Protein AF-A0A2S6Q791-F1 (afdb_monomer)

Mean predicted aligned error: 4.99 Å

pLDDT: mean 90.48, std 11.37, range [37.53, 98.5]

Solvent-accessible surface area (backbone atoms only — not comparable to full-atom values): 9742 Å² total; per-residue (Å²): 133,87,79,86,75,75,66,79,57,50,60,60,33,18,49,50,40,46,49,52,34,47,55,58,45,62,42,62,56,50,38,74,70,45,53,37,51,93,43,76,66,30,49,48,36,38,34,50,55,46,48,41,49,53,42,61,51,31,65,85,51,61,78,70,33,54,55,43,47,51,39,32,50,52,50,55,51,50,54,47,52,49,53,57,34,69,79,49,75,76,55,101,51,56,70,62,52,52,54,52,51,56,57,48,48,57,54,48,46,56,40,47,56,51,12,75,72,47,94,67,62,50,34,39,55,42,43,45,56,63,46,29,58,94,60,84,68,60,71,66,36,41,48,52,51,41,53,50,52,52,52,47,46,52,56,51,61,72,48,60,65,67,35,60,70,62,37,67,70,79,80,75,86,130

Foldseek 3Di:
DDDDDPPPCLLVQLVLLLVLQLVQLPDCCCCPPLNQPPDLQLSLLSSLLSLLLLLVLLVVDDPLSVSSNVSNVVVSLVVNLVVLCVVVVPDPCSVVVSVVSVVVSVVLSVQCVVVLVDPDCSNLVSCCCRRQVVHDTDSVSSVVVSVLSNVQSVVSNPDDSVCSSNSVDHGDHD

Sequence (174 aa):
MLSFLKDDRLPSVAETIYRKIVEQARNPRFYDELGVPDTVDGRFELVTLHTFLVLRRLKPGPPSTSRIGQALFDVMFEDMDLSLREMGAGDMGVGKRIKSMVQAFYGRIASYDAGLSSAGSELEEALSRNVYGTSKPEPEKVLELAEYIRSQAILLSDLNIDDVQSGSFVFAAV

Nearest PDB structures (foldseek):
  6rwt-assembly1_A  TM=8.805E-01  e=3.318E-09  Brucella abortus NCTC 8038
  6sii-assembly1_A-2  TM=3.955E-01  e=9.719E+00  Trypanosoma brucei
  5gw9-assembly1_A  TM=2.109E-01  e=3.003E+00  Homo sapiens
  4tql-assembly1_A  TM=1.649E-01  e=3.457E+00  synthetic construct

Radius of gyration: 16.57 Å; Cα contacts (8 Å, |Δi|>4): 151; chains: 1; bounding box: 40×29×56 Å

Structure (mmCIF, N/CA/C/O backbone):
data_AF-A0A2S6Q791-F1
#
_entry.id   AF-A0A2S6Q791-F1
#
loop_
_atom_site.group_PDB
_atom_site.id
_atom_site.type_symbol
_atom_site.label_atom_id
_atom_site.label_alt_id
_atom_site.label_comp_id
_atom_site.label_asym_id
_atom_site.label_entity_id
_atom_site.label_seq_id
_atom_site.pdbx_PDB_ins_code
_atom_site.Cartn_x
_atom_site.Cartn_y
_atom_site.Cartn_z
_atom_site.occupancy
_atom_site.B_iso_or_equiv
_atom_site.auth_seq_id
_atom_site.auth_comp_id
_atom_site.auth_asym_id
_atom_site.auth_atom_id
_atom_site.pdbx_PDB_model_num
ATOM 1 N N . MET A 1 1 ? 15.226 9.564 -38.239 1.00 37.53 1 MET A N 1
ATOM 2 C CA . MET A 1 1 ? 14.852 9.978 -36.870 1.00 37.53 1 MET A CA 1
ATOM 3 C C . MET A 1 1 ? 14.121 8.791 -36.265 1.00 37.53 1 MET A C 1
ATOM 5 O O . MET A 1 1 ? 13.100 8.400 -36.811 1.00 37.53 1 MET A O 1
ATOM 9 N N . LEU A 1 2 ? 14.759 8.101 -35.318 1.00 38.88 2 LEU A N 1
ATOM 10 C CA . LEU A 1 2 ? 14.380 6.761 -34.858 1.00 38.88 2 LEU A CA 1
ATOM 11 C C . LEU A 1 2 ? 12.985 6.733 -34.218 1.00 38.88 2 LEU A C 1
ATOM 13 O O . LEU A 1 2 ? 12.638 7.597 -33.419 1.00 38.88 2 LEU A O 1
ATOM 17 N N . SER A 1 3 ? 12.221 5.719 -34.619 1.00 41.38 3 SER A N 1
ATOM 18 C CA . SER A 1 3 ? 10.855 5.415 -34.206 1.00 41.38 3 SER A CA 1
ATOM 19 C C . SER A 1 3 ? 10.738 5.221 -32.694 1.00 41.38 3 SER A C 1
ATOM 21 O O . SER A 1 3 ? 11.479 4.439 -32.101 1.00 41.38 3 SER A O 1
ATOM 23 N N . PHE A 1 4 ? 9.754 5.897 -32.104 1.00 48.72 4 PHE A N 1
ATOM 24 C CA . PHE A 1 4 ? 9.201 5.631 -30.781 1.00 48.72 4 PHE A CA 1
ATOM 25 C C . PHE A 1 4 ? 8.662 4.194 -30.731 1.00 48.72 4 PHE A C 1
ATOM 27 O O . PHE A 1 4 ? 7.545 3.929 -31.169 1.00 48.72 4 PHE A O 1
ATOM 34 N N . LEU A 1 5 ? 9.446 3.254 -30.210 1.00 52.00 5 LEU A N 1
ATOM 35 C CA . LEU A 1 5 ? 8.904 1.984 -29.735 1.00 52.00 5 LEU A CA 1
ATOM 36 C C . LEU A 1 5 ? 8.265 2.263 -28.371 1.00 52.00 5 LEU A C 1
ATOM 38 O O . LEU A 1 5 ? 8.975 2.448 -27.381 1.00 52.00 5 LEU A O 1
ATOM 42 N N . LYS A 1 6 ? 6.929 2.340 -28.321 1.00 56.62 6 LYS A N 1
ATOM 43 C CA . LYS A 1 6 ? 6.214 2.073 -27.069 1.00 56.62 6 LYS A CA 1
ATOM 44 C C . LYS A 1 6 ? 6.631 0.665 -26.640 1.00 56.62 6 LYS A C 1
ATOM 46 O O . LYS A 1 6 ? 6.544 -0.268 -27.431 1.00 56.62 6 LYS A O 1
ATOM 51 N N . ASP A 1 7 ? 7.168 0.521 -25.432 1.00 63.84 7 ASP A N 1
ATOM 52 C CA . ASP A 1 7 ? 7.392 -0.809 -24.869 1.00 63.84 7 ASP A CA 1
ATOM 53 C C . ASP A 1 7 ? 6.028 -1.350 -24.433 1.00 63.84 7 ASP A C 1
ATOM 55 O O . ASP A 1 7 ? 5.582 -1.097 -23.314 1.00 63.84 7 ASP A O 1
ATOM 59 N N . ASP A 1 8 ? 5.348 -2.049 -25.345 1.00 67.94 8 ASP A N 1
ATOM 60 C CA . ASP A 1 8 ? 3.995 -2.593 -25.153 1.00 67.94 8 ASP A CA 1
ATOM 61 C C . ASP A 1 8 ? 3.901 -3.586 -23.975 1.00 67.94 8 ASP A C 1
ATOM 63 O O . ASP A 1 8 ? 2.809 -3.971 -23.564 1.00 67.94 8 ASP A O 1
ATOM 67 N N . ARG A 1 9 ? 5.037 -3.986 -23.385 1.00 74.38 9 ARG A N 1
ATOM 68 C CA . ARG A 1 9 ? 5.096 -4.866 -22.209 1.00 74.38 9 ARG A CA 1
ATOM 69 C C . ARG A 1 9 ? 4.927 -4.113 -20.891 1.00 74.38 9 ARG A C 1
ATOM 71 O O . ARG A 1 9 ? 4.525 -4.727 -19.906 1.00 74.38 9 ARG A O 1
ATOM 78 N N . LEU A 1 10 ? 5.231 -2.811 -20.849 1.00 76.81 10 LEU A N 1
ATOM 79 C CA . LEU A 1 10 ? 5.145 -2.019 -19.615 1.00 76.81 10 LEU A CA 1
ATOM 80 C C . LEU A 1 10 ? 3.724 -1.995 -19.021 1.00 76.81 10 LEU A C 1
ATOM 82 O O . LEU A 1 10 ? 3.620 -2.246 -17.820 1.00 76.81 10 LEU A O 1
ATOM 86 N N . PRO A 1 11 ? 2.645 -1.770 -19.805 1.00 79.88 11 PRO A N 1
ATOM 87 C CA . PRO A 1 11 ? 1.278 -1.855 -19.284 1.00 79.88 11 PRO A CA 1
ATOM 88 C C . PRO A 1 11 ? 0.956 -3.236 -18.698 1.00 79.88 11 PRO A C 1
ATOM 90 O O . PRO A 1 11 ? 0.526 -3.328 -17.555 1.00 79.88 11 PRO A O 1
ATOM 93 N N . SER A 1 12 ? 1.286 -4.319 -19.410 1.00 88.94 12 SER A N 1
ATOM 94 C CA . SER A 1 12 ? 1.008 -5.695 -18.960 1.00 88.94 12 SER A CA 1
ATOM 95 C C . SER A 1 12 ? 1.725 -6.070 -17.651 1.00 88.94 12 SER A C 1
ATOM 97 O O . SER A 1 12 ? 1.172 -6.759 -16.786 1.00 88.94 12 SER A O 1
ATOM 99 N N . VAL A 1 13 ? 2.961 -5.598 -17.474 1.00 93.94 13 VAL A N 1
ATOM 100 C CA . VAL A 1 13 ? 3.708 -5.767 -16.221 1.00 93.94 13 VAL A CA 1
ATOM 101 C C . VAL A 1 13 ? 3.073 -4.950 -15.097 1.00 93.94 13 VAL A C 1
ATOM 103 O O . VAL A 1 13 ? 2.863 -5.482 -14.008 1.00 93.94 13 VAL A O 1
ATOM 106 N N . ALA A 1 14 ? 2.744 -3.681 -15.345 1.00 96.19 14 ALA A N 1
ATOM 107 C CA . ALA A 1 14 ? 2.105 -2.818 -14.355 1.00 96.19 14 ALA A CA 1
ATOM 108 C C . ALA A 1 14 ? 0.749 -3.378 -13.896 1.00 96.19 14 ALA A C 1
ATOM 110 O O . ALA A 1 14 ? 0.499 -3.434 -12.696 1.00 96.19 14 ALA A O 1
ATOM 111 N N . GLU A 1 15 ? -0.069 -3.890 -14.818 1.00 96.12 15 GLU A N 1
ATOM 112 C CA . GLU A 1 15 ? -1.311 -4.619 -14.527 1.00 96.12 15 GLU A CA 1
ATOM 113 C C . GLU A 1 15 ? -1.063 -5.865 -13.671 1.00 96.12 15 GLU A C 1
ATOM 115 O O . GLU A 1 15 ? -1.809 -6.146 -12.733 1.00 96.12 15 GLU A O 1
ATOM 120 N N . THR A 1 16 ? 0.010 -6.611 -13.946 1.00 97.38 16 THR A N 1
ATOM 121 C CA . THR A 1 16 ? 0.371 -7.796 -13.156 1.00 97.38 16 THR A CA 1
ATOM 122 C C . THR A 1 16 ? 0.759 -7.429 -11.727 1.00 97.38 16 THR A C 1
ATOM 124 O O . THR A 1 16 ? 0.290 -8.068 -10.783 1.00 97.38 16 THR A O 1
ATOM 127 N N . ILE A 1 17 ? 1.579 -6.391 -11.560 1.00 98.25 17 ILE A N 1
ATOM 128 C CA . ILE A 1 17 ? 1.958 -5.853 -10.250 1.00 98.25 17 ILE A CA 1
ATOM 129 C C . ILE A 1 17 ? 0.715 -5.334 -9.516 1.00 98.25 17 ILE A C 1
ATOM 131 O O . ILE A 1 17 ? 0.512 -5.647 -8.343 1.00 98.25 17 ILE A O 1
ATOM 135 N N . TYR A 1 18 ? -0.141 -4.586 -10.212 1.00 98.12 18 TYR A N 1
ATOM 136 C CA . TYR A 1 18 ? -1.358 -4.018 -9.647 1.00 98.12 18 TYR A CA 1
ATOM 137 C C . TYR A 1 18 ? -2.342 -5.094 -9.185 1.00 98.12 18 TYR A C 1
ATOM 139 O O . TYR A 1 18 ? -2.842 -5.034 -8.066 1.00 98.12 18 TYR A O 1
ATOM 147 N N . ARG A 1 19 ? -2.559 -6.141 -9.984 1.00 97.44 19 ARG A N 1
ATOM 148 C CA . ARG A 1 19 ? -3.393 -7.282 -9.591 1.00 97.44 19 ARG A CA 1
ATOM 149 C C . ARG A 1 19 ? -2.890 -7.938 -8.306 1.00 97.44 19 ARG A C 1
ATOM 151 O O . ARG A 1 19 ? -3.698 -8.204 -7.427 1.00 97.44 19 ARG A O 1
ATOM 158 N N . LYS A 1 20 ? -1.576 -8.132 -8.156 1.00 98.12 20 LYS A N 1
ATOM 159 C CA . LYS A 1 20 ? -0.980 -8.667 -6.916 1.00 98.12 20 LYS A CA 1
ATOM 160 C C . LYS A 1 20 ? -1.224 -7.753 -5.717 1.00 98.12 20 LYS A C 1
ATOM 162 O O . LYS A 1 20 ? -1.516 -8.237 -4.628 1.00 98.12 20 LYS A O 1
ATOM 167 N N . ILE A 1 21 ? -1.125 -6.438 -5.917 1.00 98.50 21 ILE A N 1
ATOM 168 C CA . ILE A 1 21 ? -1.471 -5.440 -4.897 1.00 98.50 21 ILE A CA 1
ATOM 169 C C . ILE A 1 21 ? -2.943 -5.565 -4.499 1.00 98.50 21 ILE A C 1
ATOM 171 O O . ILE A 1 21 ? -3.239 -5.615 -3.310 1.00 98.50 21 ILE A O 1
ATOM 175 N N . VAL A 1 22 ? -3.859 -5.635 -5.467 1.00 97.50 22 VAL A N 1
ATOM 176 C CA . VAL A 1 22 ? -5.301 -5.749 -5.212 1.00 97.50 22 VAL A CA 1
ATOM 177 C C . VAL A 1 22 ? -5.642 -7.069 -4.523 1.00 97.50 22 VAL A C 1
ATOM 179 O O . VAL A 1 22 ? -6.422 -7.068 -3.575 1.00 97.50 22 VAL A O 1
ATOM 182 N N . GLU A 1 23 ? -5.053 -8.182 -4.960 1.00 97.62 23 GLU A N 1
ATOM 183 C CA . GLU A 1 23 ? -5.210 -9.498 -4.332 1.00 97.62 23 GLU A CA 1
ATOM 184 C C . GLU A 1 23 ? -4.770 -9.466 -2.866 1.00 97.62 23 GLU A C 1
ATOM 186 O O . GLU A 1 23 ? -5.535 -9.882 -1.997 1.00 97.62 23 GLU A O 1
ATOM 191 N N . GLN A 1 24 ? -3.591 -8.904 -2.577 1.00 98.50 24 GLN A N 1
ATOM 192 C CA . GLN A 1 24 ? -3.116 -8.763 -1.203 1.00 98.50 24 GLN A CA 1
ATOM 193 C C . GLN A 1 24 ? -4.015 -7.827 -0.392 1.00 98.50 24 GLN A C 1
ATOM 195 O O . GLN A 1 24 ? -4.451 -8.186 0.696 1.00 98.50 24 GLN A O 1
ATOM 200 N N . ALA A 1 25 ? -4.331 -6.646 -0.924 1.00 97.75 25 ALA A N 1
ATOM 201 C CA . ALA A 1 25 ? -5.146 -5.645 -0.243 1.00 97.75 25 ALA A CA 1
ATOM 202 C C . ALA A 1 25 ? -6.558 -6.150 0.091 1.00 97.75 25 ALA A C 1
ATOM 204 O O . ALA A 1 25 ? -7.153 -5.658 1.040 1.00 97.75 25 ALA A O 1
ATOM 205 N N . ARG A 1 26 ? -7.083 -7.127 -0.664 1.00 96.62 26 ARG A N 1
ATOM 206 C CA . ARG A 1 26 ? -8.393 -7.759 -0.440 1.00 96.62 26 ARG A CA 1
ATOM 207 C C . ARG A 1 26 ? -8.356 -8.951 0.516 1.00 96.62 26 ARG A C 1
ATOM 209 O O . ARG A 1 26 ? -9.383 -9.609 0.676 1.00 96.62 26 ARG A O 1
ATOM 216 N N . ASN A 1 27 ? -7.217 -9.254 1.139 1.00 98.19 27 ASN A N 1
ATOM 217 C CA . ASN A 1 27 ? -7.159 -10.325 2.128 1.00 98.19 27 ASN A CA 1
ATOM 218 C C . ASN A 1 27 ? -8.156 -10.039 3.279 1.00 98.19 27 ASN A C 1
ATOM 220 O O . ASN A 1 27 ? -8.051 -8.981 3.907 1.00 98.19 27 ASN A O 1
ATOM 224 N N . PRO A 1 28 ? -9.100 -10.959 3.580 1.00 97.38 28 PRO A N 1
ATOM 225 C CA . PRO A 1 28 ? -10.145 -10.745 4.585 1.00 97.38 28 PRO A CA 1
ATOM 226 C C . PRO A 1 28 ? -9.629 -10.327 5.965 1.00 97.38 28 PRO A C 1
ATOM 228 O O . PRO A 1 28 ? -10.280 -9.533 6.639 1.00 97.38 28 PRO A O 1
ATOM 231 N N . ARG A 1 29 ? -8.430 -10.777 6.366 1.00 97.44 29 ARG A N 1
ATOM 232 C CA . ARG A 1 29 ? -7.860 -10.486 7.693 1.00 97.44 29 ARG A CA 1
ATOM 233 C C . ARG A 1 29 ? -7.679 -8.989 7.954 1.00 97.44 29 ARG A C 1
ATOM 235 O O . ARG A 1 29 ? -7.845 -8.553 9.091 1.00 97.44 29 ARG A O 1
ATOM 242 N N . PHE A 1 30 ? -7.424 -8.177 6.921 1.00 97.75 30 PHE A N 1
ATOM 243 C CA . PHE A 1 30 ? -7.360 -6.720 7.092 1.00 97.75 30 PHE A CA 1
ATOM 244 C C . PHE A 1 30 ? -8.680 -6.134 7.603 1.00 97.75 30 PHE A C 1
ATOM 246 O O . PHE A 1 30 ? -8.679 -5.195 8.397 1.00 97.75 30 PHE A O 1
ATOM 253 N N . TYR A 1 31 ? -9.802 -6.684 7.154 1.00 96.25 31 TYR A N 1
ATOM 254 C CA . TYR A 1 31 ? -11.129 -6.178 7.480 1.00 96.25 31 TYR A CA 1
ATOM 255 C C . TYR A 1 31 ? -11.674 -6.837 8.747 1.00 96.25 31 TYR A C 1
ATOM 257 O O . TYR A 1 31 ? -12.122 -6.146 9.661 1.00 96.25 31 TYR A O 1
ATOM 265 N N . ASP A 1 32 ? -11.576 -8.163 8.825 1.00 95.19 32 ASP A N 1
ATOM 266 C CA . ASP A 1 32 ? -12.191 -8.962 9.884 1.00 95.19 32 ASP A CA 1
ATOM 267 C C . ASP A 1 32 ? -11.403 -8.882 11.199 1.00 95.19 32 ASP A C 1
ATOM 269 O O . ASP A 1 32 ? -11.982 -8.711 12.274 1.00 95.19 32 ASP A O 1
ATOM 273 N N . GLU A 1 33 ? -10.073 -8.972 11.125 1.00 95.00 33 GLU A N 1
ATOM 274 C CA . GLU A 1 33 ? -9.203 -9.044 12.304 1.00 95.00 33 GLU A CA 1
ATOM 275 C C . GLU A 1 33 ? -8.635 -7.660 12.635 1.00 95.00 33 GLU A C 1
ATOM 277 O O . GLU A 1 33 ? -8.883 -7.124 13.723 1.00 95.00 33 GLU A O 1
ATOM 282 N N . LEU A 1 34 ? -7.984 -7.018 11.659 1.00 95.50 34 LEU A N 1
ATOM 283 C CA . LEU A 1 34 ? -7.362 -5.700 11.830 1.00 95.50 34 LEU A CA 1
ATOM 284 C C . LEU A 1 34 ? -8.372 -4.543 11.797 1.00 95.50 34 LEU A C 1
ATOM 286 O O . LEU A 1 34 ? -8.044 -3.423 12.174 1.00 95.50 34 LEU A O 1
ATOM 290 N N . GLY A 1 35 ? -9.636 -4.796 11.447 1.00 94.75 35 GLY A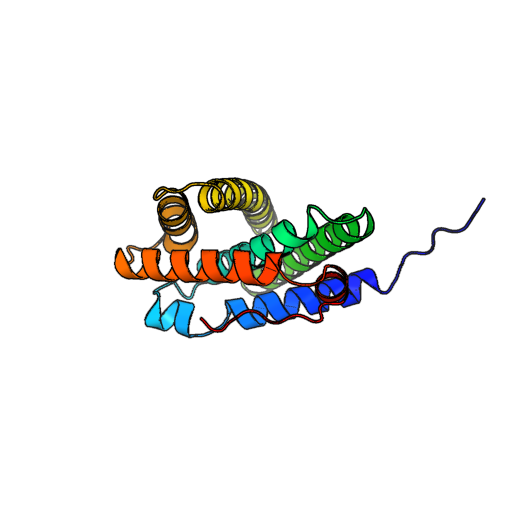 N 1
ATOM 291 C CA . GLY A 1 35 ? -10.719 -3.822 11.600 1.00 94.75 35 GLY A CA 1
ATOM 292 C C . GLY A 1 35 ? -10.663 -2.644 10.628 1.00 94.75 35 GLY A C 1
ATOM 293 O O . GLY A 1 35 ? -11.241 -1.591 10.915 1.00 94.75 35 GLY A O 1
ATOM 294 N N . VAL A 1 36 ? -9.973 -2.785 9.494 1.00 96.38 36 VAL A N 1
ATOM 295 C CA . VAL A 1 36 ? -10.048 -1.800 8.411 1.00 96.38 36 VAL A CA 1
ATOM 296 C C . VAL A 1 36 ? -11.489 -1.770 7.885 1.00 96.38 36 VAL A C 1
ATOM 298 O O . VAL A 1 36 ? -12.043 -2.828 7.585 1.00 96.38 36 VAL A O 1
ATOM 301 N N . PRO A 1 37 ? -12.133 -0.596 7.743 1.00 94.38 37 PRO A N 1
ATOM 302 C CA . PRO A 1 37 ? -13.512 -0.537 7.266 1.00 94.38 37 PRO A CA 1
ATOM 303 C C . PRO A 1 37 ? -13.669 -1.155 5.871 1.00 94.38 37 PRO A C 1
ATOM 305 O O . PRO A 1 37 ? -13.077 -0.656 4.912 1.00 94.38 37 PRO A O 1
ATOM 308 N N . ASP A 1 38 ? -14.518 -2.179 5.724 1.00 93.81 38 ASP A N 1
ATOM 309 C CA . ASP A 1 38 ? -14.830 -2.772 4.415 1.00 93.81 38 ASP A CA 1
ATOM 310 C C . ASP A 1 38 ? -15.777 -1.871 3.601 1.00 93.81 38 ASP A C 1
ATOM 312 O O . ASP A 1 38 ? -16.973 -2.105 3.438 1.00 93.81 38 ASP A O 1
ATOM 316 N N . THR A 1 39 ? -15.218 -0.758 3.139 1.00 90.38 39 THR A N 1
ATOM 317 C CA . THR A 1 39 ? -15.874 0.273 2.335 1.00 90.38 39 THR A CA 1
ATOM 318 C C . THR A 1 39 ? -15.005 0.597 1.126 1.00 90.38 39 THR A C 1
ATOM 320 O O . THR A 1 39 ? -13.834 0.225 1.073 1.00 90.38 39 THR A O 1
ATOM 323 N N . VAL A 1 40 ? -15.544 1.341 0.158 1.00 86.62 40 VAL A N 1
ATOM 324 C CA . VAL A 1 40 ? -14.768 1.825 -0.999 1.00 86.62 40 VAL A CA 1
ATOM 325 C C . VAL A 1 40 ? -13.500 2.553 -0.562 1.00 86.62 40 VAL A C 1
ATOM 327 O O . VAL A 1 40 ? -12.424 2.285 -1.093 1.00 86.62 40 VAL A O 1
ATOM 330 N N . ASP A 1 41 ? -13.621 3.440 0.425 1.00 87.19 41 ASP A N 1
ATOM 331 C CA . ASP A 1 41 ? -12.489 4.226 0.901 1.00 87.19 41 ASP A CA 1
ATOM 332 C C . ASP A 1 41 ? -11.491 3.332 1.652 1.00 87.19 41 ASP A C 1
ATOM 334 O O . ASP A 1 41 ? -10.305 3.381 1.352 1.00 87.19 41 ASP A O 1
ATOM 338 N N . GLY A 1 42 ? -11.944 2.424 2.525 1.00 91.88 42 GLY A N 1
ATOM 339 C CA . GLY A 1 42 ? -11.041 1.500 3.230 1.00 91.88 42 GLY A CA 1
ATOM 340 C C . GLY A 1 42 ? -10.304 0.522 2.304 1.00 91.88 42 GLY A C 1
ATOM 341 O O . GLY A 1 42 ? -9.100 0.306 2.454 1.00 91.88 42 GLY A O 1
ATOM 342 N N . ARG A 1 43 ? -10.977 -0.007 1.273 1.00 92.44 43 ARG A N 1
ATOM 343 C CA . ARG A 1 43 ? -10.333 -0.811 0.217 1.00 92.44 43 ARG A CA 1
ATOM 344 C C . ARG A 1 43 ? -9.297 0.007 -0.553 1.00 92.44 43 ARG A C 1
ATOM 346 O O . ARG A 1 43 ? -8.207 -0.493 -0.827 1.00 92.44 43 ARG A O 1
ATOM 353 N N . PHE A 1 44 ? -9.609 1.265 -0.868 1.00 90.62 44 PHE A N 1
ATOM 354 C CA . PHE A 1 44 ? -8.665 2.175 -1.512 1.00 90.62 44 PHE A CA 1
ATOM 355 C C . PHE A 1 44 ? -7.442 2.470 -0.634 1.00 90.62 44 PHE A C 1
ATOM 357 O O . PHE A 1 44 ? -6.329 2.524 -1.157 1.00 90.62 44 PHE A O 1
ATOM 364 N N . GLU A 1 45 ? -7.613 2.629 0.680 1.00 94.56 45 GLU A N 1
ATOM 365 C CA . GLU A 1 45 ? -6.491 2.829 1.603 1.00 94.56 45 GLU A CA 1
ATOM 366 C C . GLU A 1 45 ? -5.538 1.629 1.593 1.00 94.56 45 GLU A C 1
ATOM 368 O O . GLU A 1 45 ? -4.326 1.819 1.485 1.00 94.56 45 GLU A O 1
ATOM 373 N N . LEU A 1 46 ? -6.058 0.396 1.615 1.00 97.12 46 LEU A N 1
ATOM 374 C CA . LEU A 1 46 ? -5.220 -0.807 1.552 1.00 97.12 46 LEU A CA 1
ATOM 375 C C . LEU A 1 46 ? -4.504 -0.949 0.207 1.00 97.12 46 LEU A C 1
ATOM 377 O O . LEU A 1 46 ? -3.309 -1.249 0.192 1.00 97.12 46 LEU A O 1
ATOM 381 N N . VAL A 1 47 ? -5.181 -0.686 -0.916 1.00 96.75 47 VAL A N 1
ATOM 382 C CA . VAL A 1 47 ? -4.533 -0.668 -2.241 1.00 96.75 47 VAL A CA 1
ATOM 383 C C . VAL A 1 47 ? -3.447 0.408 -2.287 1.00 96.75 47 VAL A C 1
ATOM 385 O O . VAL A 1 47 ? -2.322 0.131 -2.691 1.00 96.75 47 VAL A O 1
ATOM 388 N N . THR A 1 48 ? -3.737 1.617 -1.802 1.00 96.38 48 THR A N 1
ATOM 389 C CA . THR A 1 48 ? -2.781 2.732 -1.733 1.00 96.38 48 THR A CA 1
ATOM 390 C C . THR A 1 48 ? -1.542 2.375 -0.920 1.00 96.38 48 THR A C 1
ATOM 392 O O . THR A 1 48 ? -0.419 2.640 -1.353 1.00 96.38 48 THR A O 1
ATOM 395 N N . LEU A 1 49 ? -1.736 1.760 0.244 1.00 97.81 49 LEU A N 1
ATOM 396 C CA . LEU A 1 49 ? -0.670 1.382 1.162 1.00 97.81 49 LEU A CA 1
ATOM 397 C C . LEU A 1 49 ? 0.258 0.315 0.559 1.00 97.81 49 LEU A C 1
ATOM 399 O O . LEU A 1 49 ? 1.479 0.440 0.641 1.00 97.81 49 LEU A O 1
ATOM 403 N N . HIS A 1 50 ? -0.298 -0.688 -0.121 1.00 98.44 50 HIS A N 1
ATOM 404 C CA . HIS A 1 50 ? 0.494 -1.714 -0.805 1.00 98.44 50 HIS A CA 1
ATOM 405 C C . HIS A 1 50 ? 1.163 -1.183 -2.085 1.00 98.44 50 HIS A C 1
ATOM 407 O O . HIS A 1 50 ? 2.328 -1.496 -2.338 1.00 98.44 50 HIS A O 1
ATOM 413 N N . THR A 1 51 ? 0.496 -0.315 -2.855 1.00 97.94 51 THR A N 1
ATOM 414 C CA . THR A 1 51 ? 1.122 0.388 -3.988 1.00 97.94 51 THR A CA 1
ATOM 415 C C . THR A 1 51 ? 2.310 1.227 -3.522 1.00 97.94 51 THR A C 1
ATOM 417 O O . THR A 1 51 ? 3.370 1.187 -4.146 1.00 97.94 51 THR A O 1
ATOM 420 N N . PHE A 1 52 ? 2.175 1.950 -2.405 1.00 97.69 52 PHE A N 1
ATOM 421 C CA . PHE A 1 52 ? 3.269 2.712 -1.803 1.00 97.69 52 PHE A CA 1
ATOM 422 C C . PHE A 1 52 ? 4.506 1.840 -1.550 1.00 97.69 52 PHE A C 1
ATOM 424 O O . PHE A 1 52 ? 5.608 2.237 -1.927 1.00 97.69 52 PHE A O 1
ATOM 431 N N . LEU A 1 53 ? 4.332 0.656 -0.961 1.00 98.19 53 LEU A N 1
ATOM 432 C CA . LEU A 1 53 ? 5.438 -0.255 -0.663 1.00 98.19 53 LEU A CA 1
ATOM 433 C C . LEU A 1 53 ? 6.198 -0.677 -1.932 1.00 98.19 53 LEU A C 1
ATOM 435 O O . LEU A 1 53 ? 7.431 -0.633 -1.969 1.00 98.19 53 LEU A O 1
ATOM 439 N N . VAL A 1 54 ? 5.471 -1.001 -3.004 1.00 98.06 54 VAL A N 1
ATOM 440 C CA . VAL A 1 54 ? 6.074 -1.349 -4.298 1.00 98.06 54 VAL A CA 1
ATOM 441 C C . VAL A 1 54 ? 6.788 -0.145 -4.920 1.00 98.06 54 VAL A C 1
ATOM 443 O O . VAL A 1 54 ? 7.936 -0.258 -5.353 1.00 98.06 54 VAL A O 1
ATOM 446 N N . LEU A 1 55 ? 6.164 1.038 -4.914 1.00 96.19 55 LEU A N 1
ATOM 447 C CA . LEU A 1 55 ? 6.785 2.267 -5.420 1.00 96.19 55 LEU A CA 1
ATOM 448 C C . LEU A 1 55 ? 8.051 2.636 -4.634 1.00 96.19 55 LEU A C 1
ATOM 450 O O . LEU A 1 55 ? 9.053 3.030 -5.237 1.00 96.19 55 LEU A O 1
ATOM 454 N N . ARG A 1 56 ? 8.044 2.463 -3.307 1.00 95.94 56 ARG A N 1
ATOM 455 C CA . ARG A 1 56 ? 9.212 2.683 -2.443 1.00 95.94 56 ARG A CA 1
ATOM 456 C C . ARG A 1 56 ? 10.367 1.766 -2.836 1.00 95.94 56 ARG A C 1
ATOM 458 O O . ARG A 1 56 ? 11.501 2.237 -2.907 1.00 95.94 56 ARG A O 1
ATOM 465 N N . ARG A 1 57 ? 10.092 0.501 -3.176 1.00 96.25 57 ARG A N 1
ATOM 466 C CA . ARG A 1 57 ? 11.113 -0.438 -3.666 1.00 96.25 57 ARG A CA 1
ATOM 467 C C . ARG A 1 57 ? 11.647 -0.085 -5.056 1.00 96.25 57 ARG A C 1
ATOM 469 O O . ARG A 1 57 ? 12.843 -0.250 -5.312 1.00 96.25 57 ARG A O 1
ATOM 476 N N . LEU A 1 58 ? 10.789 0.395 -5.953 1.00 95.75 58 LEU A N 1
ATOM 477 C CA . LEU A 1 58 ? 11.174 0.786 -7.314 1.00 95.75 58 LEU A CA 1
ATOM 478 C C . LEU A 1 58 ? 12.003 2.083 -7.344 1.00 95.75 58 LEU A C 1
ATOM 480 O O . LEU A 1 58 ? 12.883 2.225 -8.195 1.00 95.75 58 LEU A O 1
ATOM 484 N N . LYS A 1 59 ? 11.751 3.014 -6.414 1.00 94.25 59 LYS A N 1
ATOM 485 C CA . LYS A 1 59 ? 12.344 4.363 -6.363 1.00 94.25 59 LYS A CA 1
ATOM 486 C C . LYS A 1 59 ? 13.884 4.420 -6.439 1.00 94.25 59 LYS A C 1
ATOM 488 O O . LYS A 1 59 ? 14.367 5.237 -7.218 1.00 94.25 59 LYS A O 1
ATOM 493 N N . PRO A 1 60 ? 14.671 3.615 -5.692 1.00 93.56 60 PRO A N 1
ATOM 494 C CA . PRO A 1 60 ? 16.138 3.649 -5.773 1.00 93.56 60 PRO A CA 1
ATOM 495 C C . PRO A 1 60 ? 16.725 2.891 -6.980 1.00 93.56 60 PRO A C 1
ATOM 497 O O . PRO A 1 60 ? 17.944 2.799 -7.102 1.00 93.56 60 PRO A O 1
ATOM 500 N N . GLY A 1 61 ? 15.893 2.297 -7.840 1.00 91.00 61 GLY A N 1
ATOM 501 C CA . GLY A 1 61 ? 16.348 1.503 -8.979 1.00 91.00 61 GLY A CA 1
ATOM 502 C C . GLY A 1 61 ? 16.790 2.317 -10.208 1.00 91.00 61 GLY A C 1
ATOM 503 O O . GLY A 1 61 ? 16.765 3.550 -10.201 1.00 91.00 61 GLY A O 1
ATOM 504 N N . PRO A 1 62 ? 17.210 1.634 -11.289 1.00 91.50 62 PRO A N 1
ATOM 505 C CA . PRO A 1 62 ? 17.597 2.278 -12.547 1.00 91.50 62 PRO A CA 1
ATOM 506 C C . PRO A 1 62 ? 16.408 2.984 -13.230 1.00 91.50 62 PRO A C 1
ATOM 508 O O . PRO A 1 62 ? 15.260 2.684 -12.927 1.00 91.50 62 PRO A O 1
ATOM 511 N N . PRO A 1 63 ? 16.621 3.849 -14.244 1.00 89.94 63 PRO A N 1
ATOM 512 C CA . PRO A 1 63 ? 15.536 4.592 -14.907 1.00 89.94 63 PRO A CA 1
ATOM 513 C C . PRO A 1 63 ? 14.358 3.749 -15.437 1.00 89.94 63 PRO A C 1
ATOM 515 O O . PRO A 1 63 ? 13.254 4.263 -15.616 1.00 89.94 63 PRO A O 1
ATOM 518 N N . SER A 1 64 ? 14.567 2.454 -15.697 1.00 88.62 64 SER A N 1
ATOM 519 C CA . SER A 1 64 ? 13.501 1.520 -16.071 1.00 88.62 64 SER A CA 1
ATOM 520 C C . SER A 1 64 ? 12.461 1.316 -14.959 1.00 88.62 64 SER A C 1
ATOM 522 O O . SER A 1 64 ? 11.286 1.144 -15.279 1.00 88.62 64 SER A O 1
ATOM 524 N N . THR A 1 65 ? 12.837 1.390 -13.677 1.00 92.56 65 THR A N 1
ATOM 525 C CA . THR A 1 65 ? 11.904 1.241 -12.545 1.00 92.56 65 THR A CA 1
ATOM 526 C C . THR A 1 65 ? 10.977 2.438 -12.409 1.00 92.56 65 THR A C 1
ATOM 528 O O . THR A 1 65 ? 9.807 2.264 -12.084 1.00 92.56 65 THR A O 1
ATOM 531 N N . SER A 1 66 ? 11.453 3.645 -12.731 1.00 92.69 66 SER A N 1
ATOM 532 C CA . SER A 1 66 ? 10.619 4.851 -12.749 1.00 92.69 66 SER A CA 1
ATOM 533 C C . SER A 1 66 ? 9.488 4.742 -13.775 1.00 92.69 66 SER A C 1
ATOM 535 O O . SER A 1 66 ? 8.354 5.103 -13.467 1.00 92.69 66 SER A O 1
ATOM 537 N N . ARG A 1 67 ? 9.759 4.169 -14.959 1.00 93.50 67 ARG A N 1
ATOM 538 C CA . ARG A 1 67 ? 8.722 3.922 -15.977 1.00 93.50 67 ARG A CA 1
ATOM 539 C C . ARG A 1 67 ? 7.666 2.928 -15.499 1.00 93.50 67 ARG A C 1
ATOM 541 O O . ARG A 1 6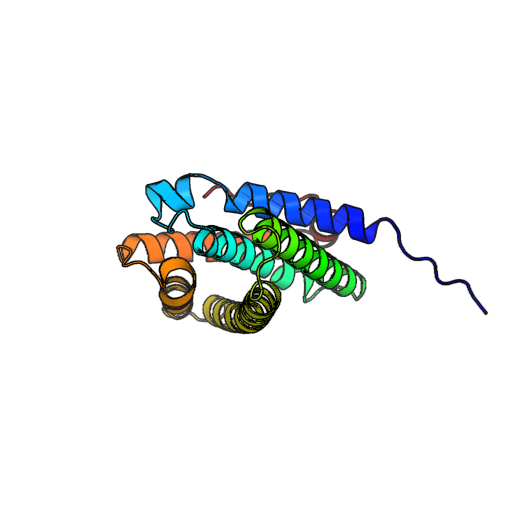7 ? 6.486 3.148 -15.740 1.00 93.50 67 ARG A O 1
ATOM 548 N N . ILE A 1 68 ? 8.083 1.868 -14.807 1.00 94.88 68 ILE A N 1
ATOM 549 C CA . ILE A 1 68 ? 7.160 0.885 -14.221 1.00 94.88 68 ILE A CA 1
ATOM 550 C C . ILE A 1 68 ? 6.344 1.518 -13.095 1.00 94.88 68 ILE A C 1
ATOM 552 O O . ILE A 1 68 ? 5.141 1.310 -13.039 1.00 94.88 68 ILE A O 1
ATOM 556 N N . GLY A 1 69 ? 6.966 2.326 -12.234 1.00 95.12 69 GLY A N 1
ATOM 557 C CA . GLY A 1 69 ? 6.262 3.040 -11.170 1.00 95.12 69 GLY A CA 1
ATOM 558 C C . GLY A 1 69 ? 5.193 3.994 -11.707 1.00 95.12 69 GLY A C 1
ATOM 559 O O . GLY A 1 69 ? 4.091 4.030 -11.168 1.00 95.12 69 GLY A O 1
ATOM 560 N N . GLN A 1 70 ? 5.484 4.711 -12.799 1.00 93.56 70 GLN A N 1
ATOM 561 C CA . GLN A 1 70 ? 4.489 5.547 -13.476 1.00 93.56 70 GLN A CA 1
ATOM 562 C C . GLN A 1 70 ? 3.358 4.703 -14.072 1.00 93.56 70 GLN A C 1
ATOM 564 O O . GLN A 1 70 ? 2.198 4.998 -13.820 1.00 93.56 70 GLN A O 1
ATOM 569 N N . ALA A 1 71 ? 3.679 3.626 -14.795 1.00 95.69 71 ALA A N 1
ATOM 570 C CA . ALA A 1 71 ? 2.662 2.747 -15.371 1.00 95.69 71 ALA A CA 1
ATOM 571 C C . ALA A 1 71 ? 1.779 2.091 -14.290 1.00 95.69 71 ALA A C 1
ATOM 573 O O . ALA A 1 71 ? 0.572 1.989 -14.465 1.00 95.69 71 ALA A O 1
ATOM 574 N N . LEU A 1 72 ? 2.357 1.695 -13.150 1.00 96.44 72 LEU A N 1
ATOM 575 C CA . LEU A 1 72 ? 1.617 1.168 -12.000 1.00 96.44 72 LEU A CA 1
ATOM 576 C C . LEU A 1 72 ? 0.664 2.213 -11.413 1.00 96.44 72 LEU A C 1
ATOM 578 O O . LEU A 1 72 ? -0.473 1.891 -11.078 1.00 96.44 72 LEU A O 1
ATOM 582 N N . PHE A 1 73 ? 1.127 3.457 -11.286 1.00 93.25 73 PHE A N 1
ATOM 583 C CA . PHE A 1 73 ? 0.285 4.565 -10.854 1.00 93.25 73 PHE A CA 1
ATOM 584 C C . PHE A 1 73 ? -0.873 4.782 -11.837 1.00 93.25 73 PHE A C 1
ATOM 586 O O . PHE A 1 73 ? -2.021 4.854 -11.408 1.00 93.25 73 PHE A O 1
ATOM 593 N N . ASP A 1 74 ? -0.591 4.821 -13.140 1.00 93.62 74 ASP A N 1
ATOM 594 C CA . ASP A 1 74 ? -1.604 5.020 -14.179 1.00 93.62 74 ASP A CA 1
ATOM 595 C C . ASP A 1 74 ? -2.673 3.911 -14.132 1.00 93.62 74 ASP A C 1
ATOM 597 O O . ASP A 1 74 ? -3.860 4.222 -14.044 1.00 93.62 74 ASP A O 1
ATOM 601 N N . VAL A 1 75 ? -2.259 2.637 -14.065 1.00 95.62 75 VAL A N 1
ATOM 602 C CA . VAL A 1 75 ? -3.164 1.478 -13.934 1.00 95.62 75 VAL A CA 1
ATOM 603 C C . VAL A 1 75 ? -4.017 1.568 -12.666 1.00 95.62 75 VAL A C 1
ATOM 605 O O . VAL A 1 75 ? -5.228 1.370 -12.723 1.00 95.62 75 VAL A O 1
ATOM 608 N N . MET A 1 76 ? -3.415 1.900 -11.518 1.00 93.56 76 MET A N 1
ATOM 609 C CA . MET A 1 76 ? -4.149 2.032 -10.255 1.00 93.56 76 MET A CA 1
ATOM 610 C C . MET A 1 76 ? -5.242 3.105 -10.332 1.00 93.56 76 MET A C 1
ATOM 612 O O . MET A 1 76 ? -6.338 2.911 -9.803 1.00 93.56 76 MET A O 1
ATOM 616 N N . PHE A 1 77 ? -4.944 4.255 -10.938 1.00 89.19 77 PHE A N 1
ATOM 617 C CA . PHE A 1 77 ? -5.906 5.352 -11.023 1.00 89.19 77 PHE A CA 1
ATOM 618 C C . PHE A 1 77 ? -6.967 5.133 -12.102 1.00 89.19 77 PHE A C 1
ATOM 620 O O . PHE A 1 77 ? -8.096 5.585 -11.909 1.00 89.19 77 PHE A O 1
ATOM 627 N N . GLU A 1 78 ? -6.644 4.427 -13.185 1.00 92.12 78 GLU A N 1
ATOM 628 C CA . GLU A 1 78 ? -7.623 3.992 -14.185 1.00 92.12 78 GLU A CA 1
ATOM 629 C C . GLU A 1 78 ? -8.626 2.994 -13.587 1.00 92.12 78 GLU A C 1
ATOM 631 O O . GLU A 1 78 ? -9.833 3.209 -13.703 1.00 92.12 78 GLU A O 1
ATOM 636 N N . ASP A 1 79 ? -8.154 1.978 -12.853 1.00 91.44 79 ASP A N 1
ATOM 637 C CA . ASP A 1 79 ? -9.027 1.018 -12.157 1.00 91.44 79 ASP A CA 1
ATOM 638 C C . ASP A 1 79 ? -9.926 1.705 -11.119 1.00 91.44 79 ASP A C 1
ATOM 640 O O . ASP A 1 79 ? -11.120 1.414 -11.007 1.00 91.44 79 ASP A O 1
ATOM 644 N N . MET A 1 80 ? -9.381 2.687 -10.395 1.00 86.44 80 MET A N 1
ATOM 645 C CA . MET A 1 80 ? -10.150 3.472 -9.434 1.00 86.44 80 MET A CA 1
ATOM 646 C C . MET A 1 80 ? -11.200 4.368 -10.113 1.00 86.44 80 MET A C 1
ATOM 648 O O . MET A 1 80 ? -12.324 4.455 -9.614 1.00 86.44 80 MET A O 1
ATOM 652 N N . ASP A 1 81 ? -10.862 5.049 -11.218 1.00 88.88 81 ASP A N 1
ATOM 653 C CA . ASP A 1 81 ? -11.821 5.851 -11.997 1.00 88.88 81 ASP A CA 1
ATOM 654 C C . ASP A 1 81 ? -12.960 4.969 -12.506 1.00 88.88 81 ASP A C 1
ATOM 656 O O . ASP A 1 81 ? -14.128 5.308 -12.297 1.00 88.88 81 ASP A O 1
ATOM 660 N N . LEU A 1 82 ? -12.632 3.808 -13.080 1.00 89.25 82 LEU A N 1
ATOM 661 C CA . LEU A 1 82 ? -13.615 2.838 -13.546 1.00 89.25 82 LEU A CA 1
ATOM 662 C C . LEU A 1 82 ? -14.506 2.358 -12.397 1.00 89.25 82 LEU A C 1
ATOM 664 O O . LEU A 1 82 ? -15.720 2.518 -12.472 1.00 89.25 82 LEU A O 1
ATOM 668 N N . SER A 1 83 ? -13.918 1.882 -11.297 1.00 86.44 83 SER A N 1
ATOM 669 C CA . SER A 1 83 ? -14.656 1.383 -10.130 1.00 86.44 83 SER A CA 1
ATOM 670 C C . SER A 1 83 ? -15.615 2.434 -9.556 1.00 86.44 83 SER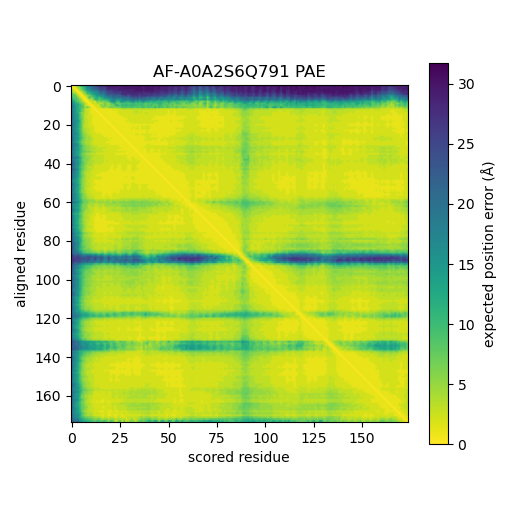 A C 1
ATOM 672 O O . SER A 1 83 ? -16.778 2.146 -9.267 1.00 86.44 83 SER A O 1
ATOM 674 N N . LEU A 1 84 ? -15.159 3.683 -9.398 1.00 84.31 84 LEU A N 1
ATOM 675 C CA . LEU A 1 84 ? -15.995 4.776 -8.888 1.00 84.31 84 LEU A CA 1
ATOM 676 C C . LEU A 1 84 ? -17.120 5.146 -9.852 1.00 84.31 84 LEU A C 1
ATOM 678 O O . LEU A 1 84 ? -18.222 5.473 -9.404 1.00 84.31 84 LEU A O 1
ATOM 682 N N . ARG A 1 85 ? -16.852 5.114 -11.161 1.00 87.12 85 ARG A N 1
ATOM 683 C CA . ARG A 1 85 ? -17.887 5.317 -12.172 1.00 87.12 85 ARG A CA 1
ATOM 684 C C . ARG A 1 85 ? -18.879 4.175 -12.154 1.00 87.12 85 ARG A C 1
ATOM 686 O O . ARG A 1 85 ? -20.057 4.463 -12.153 1.00 87.12 85 ARG A O 1
ATOM 693 N N . GLU A 1 86 ? -18.461 2.922 -12.085 1.00 86.25 86 GLU A N 1
ATOM 694 C CA . GLU A 1 86 ? -19.371 1.772 -12.069 1.00 86.25 86 GLU A CA 1
ATOM 695 C C . GLU A 1 86 ? -20.302 1.783 -10.853 1.00 86.25 86 GLU A C 1
ATOM 697 O O . GLU A 1 86 ? -21.502 1.551 -10.990 1.00 86.25 86 GLU A O 1
ATOM 702 N N . MET A 1 87 ? -19.789 2.151 -9.676 1.00 79.75 87 MET A N 1
ATOM 703 C CA . MET A 1 87 ? -20.598 2.271 -8.457 1.00 79.75 87 MET A CA 1
ATOM 704 C C . MET A 1 87 ? -21.578 3.456 -8.463 1.00 79.75 87 MET A C 1
ATOM 706 O O . MET A 1 87 ? -22.468 3.509 -7.616 1.00 79.75 87 MET A O 1
ATOM 710 N N . GLY A 1 88 ? -21.429 4.413 -9.384 1.00 72.12 88 GLY A N 1
ATOM 711 C CA . GLY A 1 88 ? -22.234 5.639 -9.424 1.00 72.12 88 GLY A CA 1
ATOM 712 C C . GLY A 1 88 ? -22.571 6.126 -10.831 1.00 72.12 88 GLY A C 1
ATOM 713 O O . GLY A 1 88 ? -22.693 7.334 -11.016 1.00 72.12 88 GLY A O 1
ATOM 714 N N . ALA A 1 89 ? -22.640 5.209 -11.804 1.00 52.84 89 ALA A N 1
ATOM 715 C CA . ALA A 1 89 ? -22.617 5.414 -13.260 1.00 52.84 89 ALA A CA 1
ATOM 716 C C . ALA A 1 89 ? -22.954 6.839 -13.740 1.00 52.84 89 ALA A C 1
ATOM 718 O O . ALA A 1 89 ? -24.065 7.121 -14.179 1.00 52.84 89 ALA A O 1
ATOM 719 N N . GLY A 1 90 ? -21.939 7.718 -13.711 1.00 63.34 90 GLY A N 1
ATOM 720 C CA . GLY A 1 90 ? -21.885 8.972 -14.472 1.00 63.34 90 GLY A CA 1
ATOM 721 C C . GLY A 1 90 ? -22.228 10.283 -13.757 1.00 63.34 90 GLY A C 1
ATOM 722 O O . GLY A 1 90 ? -22.340 11.298 -14.442 1.00 63.34 90 GLY A O 1
ATOM 723 N N . ASP A 1 91 ? -22.377 10.311 -12.432 1.00 66.50 91 ASP A N 1
ATOM 724 C CA . ASP A 1 91 ? -22.857 11.520 -11.748 1.00 66.50 91 ASP A CA 1
ATOM 725 C C . ASP A 1 91 ? -21.859 12.706 -11.746 1.00 66.50 91 ASP A C 1
ATOM 727 O O . ASP A 1 91 ? -20.630 12.530 -11.789 1.00 66.50 91 ASP A O 1
ATOM 731 N N . MET A 1 92 ? -22.382 13.939 -11.650 1.00 60.91 92 MET A N 1
ATOM 732 C CA . MET A 1 92 ? -21.601 15.191 -11.585 1.00 60.91 92 MET A CA 1
ATOM 733 C C . MET A 1 92 ? -20.804 15.296 -10.267 1.00 60.91 92 MET A C 1
ATOM 735 O O . MET A 1 92 ? -21.136 16.059 -9.366 1.00 60.91 92 MET A O 1
ATOM 739 N N . GLY A 1 93 ? -19.726 14.526 -10.125 1.00 79.31 93 GLY A N 1
ATOM 740 C CA . GLY A 1 93 ? -18.896 14.545 -8.914 1.00 79.31 93 GLY A CA 1
ATOM 741 C C . GLY A 1 93 ? -17.712 13.581 -8.915 1.00 79.31 93 GLY A C 1
ATOM 742 O O . GLY A 1 93 ? -16.726 13.835 -8.218 1.00 79.31 93 GLY A O 1
ATOM 743 N N . VAL A 1 94 ? -17.755 12.530 -9.743 1.00 83.62 94 VAL A N 1
ATOM 744 C CA . VAL A 1 94 ? -16.719 11.482 -9.787 1.00 83.62 94 VAL A CA 1
ATOM 745 C C . VAL A 1 94 ? -15.331 12.059 -10.082 1.00 83.62 94 VAL A C 1
ATOM 747 O O . VAL A 1 94 ? -14.389 11.815 -9.332 1.00 83.62 94 VAL A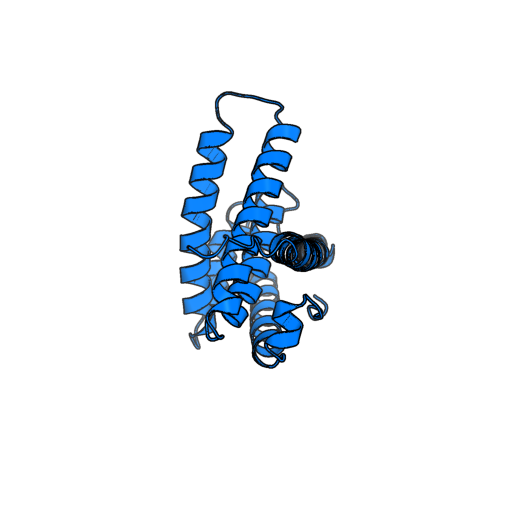 O 1
ATOM 750 N N . GLY A 1 95 ? -15.212 12.937 -11.084 1.00 85.56 95 GLY A N 1
ATOM 751 C CA . GLY A 1 95 ? -13.930 13.570 -11.426 1.00 85.56 95 GLY A CA 1
ATOM 752 C C . GLY A 1 95 ? -13.324 14.401 -10.284 1.00 85.56 95 GLY A C 1
ATOM 753 O O . GLY A 1 95 ? -12.110 14.390 -10.079 1.00 85.56 95 GLY A O 1
ATOM 754 N N . LYS A 1 96 ? -14.160 15.085 -9.487 1.00 87.88 96 LYS A N 1
ATOM 755 C CA . LYS A 1 96 ? -13.698 15.839 -8.308 1.00 87.88 96 LYS A CA 1
ATOM 756 C C . LYS A 1 96 ? -13.201 14.894 -7.212 1.00 87.88 96 LYS A C 1
ATOM 758 O O . LYS A 1 96 ? -12.169 15.175 -6.604 1.00 87.88 96 LYS A O 1
ATOM 763 N N . ARG A 1 97 ? -13.906 13.779 -6.985 1.00 85.94 97 ARG A N 1
ATOM 764 C CA . ARG A 1 97 ? -13.504 12.749 -6.017 1.00 85.94 97 ARG A CA 1
ATOM 765 C C . ARG A 1 97 ? -12.164 12.125 -6.401 1.00 85.94 97 ARG A C 1
ATOM 767 O O . ARG A 1 97 ? -11.263 12.108 -5.572 1.00 85.94 97 ARG A O 1
ATOM 774 N N . ILE A 1 98 ? -11.987 11.738 -7.663 1.00 86.19 98 ILE A N 1
ATOM 775 C CA . ILE A 1 98 ? -10.725 11.169 -8.164 1.00 86.19 98 ILE A CA 1
ATOM 776 C C . ILE A 1 98 ? -9.567 12.136 -7.959 1.00 86.19 98 ILE A C 1
ATOM 778 O O . ILE A 1 98 ? -8.548 11.758 -7.389 1.00 86.19 98 ILE A O 1
ATOM 782 N N . LYS A 1 99 ? -9.734 13.408 -8.341 1.00 87.50 99 LYS A N 1
ATOM 783 C CA . LYS A 1 99 ? -8.696 14.426 -8.131 1.00 87.50 99 LYS A CA 1
ATOM 784 C C . LYS A 1 99 ? -8.314 14.562 -6.653 1.00 87.50 99 LYS A C 1
ATOM 786 O O . LYS A 1 99 ? -7.131 14.674 -6.341 1.00 87.50 99 LYS A O 1
ATOM 791 N N . SER A 1 100 ? -9.297 14.521 -5.753 1.00 88.06 100 SER A N 1
ATOM 792 C CA . SER A 1 100 ? -9.054 14.538 -4.307 1.00 88.06 100 SER A CA 1
ATOM 793 C C . SER A 1 100 ? -8.277 13.303 -3.842 1.00 88.06 100 SER A C 1
ATOM 795 O O . SER A 1 100 ? -7.358 13.428 -3.037 1.00 88.06 100 SER A O 1
ATOM 797 N N . MET A 1 101 ? -8.611 12.118 -4.359 1.00 87.06 101 MET A N 1
ATOM 798 C CA . MET A 1 101 ? -7.932 10.865 -4.015 1.00 87.06 101 MET A CA 1
ATOM 799 C C . MET A 1 101 ? -6.485 10.846 -4.524 1.00 87.06 101 MET A C 1
ATOM 801 O O . MET A 1 101 ? -5.596 10.482 -3.761 1.00 87.06 101 MET A O 1
ATOM 805 N N . VAL A 1 102 ? -6.222 11.347 -5.739 1.00 87.62 102 VAL A N 1
ATOM 806 C CA . VAL A 1 102 ? -4.860 11.539 -6.281 1.00 87.62 1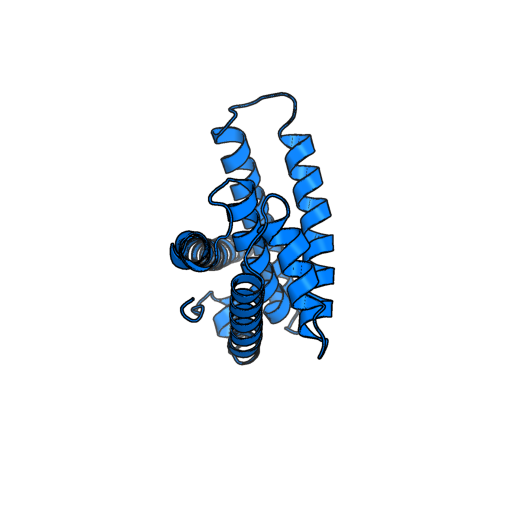02 VAL A CA 1
ATOM 807 C C . VAL A 1 102 ? -4.029 12.460 -5.384 1.00 87.62 102 VAL A C 1
ATOM 809 O O . VAL A 1 102 ? -2.899 12.138 -5.024 1.00 87.62 102 VAL A O 1
ATOM 812 N N . GLN A 1 103 ? -4.573 13.618 -5.000 1.00 89.12 103 GLN A N 1
ATOM 813 C CA . GLN A 1 103 ? -3.856 14.561 -4.134 1.00 89.12 103 GLN A CA 1
ATOM 814 C C . GLN A 1 103 ? -3.538 13.938 -2.774 1.00 89.12 103 GLN A C 1
ATOM 816 O O . GLN A 1 103 ? -2.416 14.044 -2.276 1.00 89.12 103 GLN A O 1
ATOM 821 N N . ALA A 1 104 ? -4.520 13.256 -2.192 1.00 89.69 104 ALA A N 1
ATOM 822 C CA . ALA A 1 104 ? -4.365 12.627 -0.899 1.00 89.69 104 ALA A CA 1
ATOM 823 C C . ALA A 1 104 ? -3.413 11.412 -0.960 1.00 89.69 104 ALA A C 1
ATOM 825 O O . ALA A 1 104 ? -2.681 11.175 -0.005 1.00 89.69 104 ALA A O 1
ATOM 826 N N . PHE A 1 105 ? -3.333 10.694 -2.086 1.00 90.38 105 PHE A N 1
ATOM 827 C CA . PHE A 1 105 ? -2.368 9.610 -2.313 1.00 90.38 105 PHE A CA 1
ATOM 828 C C . PHE A 1 105 ? -0.912 10.071 -2.137 1.00 90.38 105 PHE A C 1
ATOM 830 O O . PHE A 1 105 ? -0.158 9.443 -1.396 1.00 90.38 105 PHE A O 1
ATOM 837 N N . TYR A 1 106 ? -0.514 11.203 -2.727 1.00 89.94 106 TYR A N 1
ATOM 838 C CA . TYR A 1 106 ? 0.852 11.719 -2.548 1.00 89.94 106 TYR A CA 1
ATOM 839 C C . TYR A 1 106 ? 1.147 12.123 -1.098 1.00 89.94 106 TYR A C 1
ATOM 841 O O . TYR A 1 106 ? 2.238 11.854 -0.593 1.00 89.94 106 TYR A O 1
ATOM 849 N N . GLY A 1 107 ? 0.169 12.721 -0.408 1.00 93.38 107 GLY A N 1
ATOM 850 C CA . GLY A 1 107 ? 0.289 13.034 1.019 1.00 93.38 107 GLY A CA 1
ATOM 851 C C . GLY A 1 107 ? 0.460 11.778 1.880 1.00 93.38 107 GLY A C 1
ATOM 852 O O . GLY A 1 107 ? 1.302 11.751 2.778 1.00 93.38 107 GLY A O 1
ATOM 853 N N . ARG A 1 108 ? -0.284 10.710 1.560 1.00 94.56 108 ARG A N 1
ATOM 854 C CA . ARG A 1 108 ? -0.168 9.400 2.214 1.00 94.56 108 ARG A CA 1
ATOM 855 C C . ARG A 1 108 ? 1.213 8.796 2.026 1.00 94.56 108 ARG A C 1
ATOM 857 O O . ARG A 1 108 ? 1.844 8.481 3.031 1.00 94.56 108 ARG A O 1
ATOM 864 N N . ILE A 1 109 ? 1.703 8.725 0.783 1.00 94.12 109 ILE A N 1
ATOM 865 C CA . ILE A 1 109 ? 3.057 8.237 0.475 1.00 94.12 109 ILE A CA 1
ATOM 866 C C . ILE A 1 109 ? 4.088 8.954 1.337 1.00 94.12 109 ILE A C 1
ATOM 868 O O . ILE A 1 109 ? 4.871 8.292 2.005 1.00 94.12 109 ILE A O 1
ATOM 872 N N . ALA A 1 110 ? 4.068 10.289 1.365 1.00 94.50 110 ALA A N 1
ATOM 873 C CA . ALA A 1 110 ? 5.033 11.053 2.149 1.00 94.50 110 ALA A CA 1
ATOM 874 C C . ALA A 1 110 ? 4.958 10.712 3.648 1.00 94.50 110 ALA A C 1
ATOM 876 O O . ALA A 1 110 ? 5.993 10.532 4.287 1.00 94.50 110 ALA A O 1
ATOM 877 N N . SER A 1 111 ? 3.747 10.571 4.200 1.00 97.00 111 SER A N 1
ATOM 878 C CA . SER A 1 111 ? 3.567 10.214 5.612 1.00 97.00 111 SER A CA 1
ATOM 879 C C . SER A 1 111 ? 4.026 8.792 5.947 1.00 97.00 111 SER A C 1
ATOM 881 O O . SER A 1 111 ? 4.656 8.592 6.981 1.00 97.00 111 SER A O 1
ATOM 883 N N . TYR A 1 112 ? 3.775 7.816 5.071 1.00 98.06 112 TYR A N 1
ATOM 884 C CA . TYR A 1 112 ? 4.220 6.439 5.282 1.00 98.06 112 TYR A CA 1
ATOM 885 C C . TYR A 1 112 ? 5.735 6.300 5.109 1.00 98.06 112 TYR A C 1
ATOM 887 O O . TYR A 1 112 ? 6.376 5.592 5.879 1.00 98.06 112 TYR A O 1
ATOM 895 N N . ASP A 1 113 ? 6.321 7.003 4.137 1.00 96.62 113 ASP A N 1
ATOM 896 C CA . ASP A 1 113 ? 7.767 7.023 3.890 1.00 96.62 113 ASP A CA 1
ATOM 897 C C . ASP A 1 113 ? 8.533 7.580 5.098 1.00 96.62 113 ASP A C 1
ATOM 899 O O . ASP A 1 113 ? 9.521 6.987 5.540 1.00 96.62 113 ASP A O 1
ATOM 903 N N . ALA A 1 114 ? 8.031 8.682 5.666 1.00 96.06 114 ALA A N 1
ATOM 904 C CA . ALA A 1 114 ? 8.550 9.265 6.896 1.00 96.06 114 ALA A CA 1
ATOM 905 C C . ALA A 1 114 ? 8.371 8.314 8.089 1.00 96.06 114 ALA A C 1
ATOM 907 O O . ALA A 1 114 ? 9.335 8.067 8.809 1.00 96.06 114 ALA A O 1
ATOM 908 N N . GLY A 1 115 ? 7.182 7.721 8.249 1.00 97.44 115 GLY A N 1
ATOM 909 C CA . GLY A 1 115 ? 6.894 6.773 9.328 1.00 97.44 115 GLY A CA 1
ATOM 910 C C . GLY A 1 115 ? 7.790 5.532 9.301 1.00 97.44 115 GLY A C 1
ATOM 911 O O . GLY A 1 115 ? 8.333 5.148 10.329 1.00 97.44 115 GLY A O 1
ATOM 912 N N . LEU A 1 116 ? 8.030 4.946 8.122 1.00 96.94 116 LEU A N 1
ATOM 913 C CA . LEU A 1 116 ? 8.950 3.809 7.956 1.00 96.94 116 LEU A CA 1
ATOM 914 C C . LEU A 1 116 ? 10.421 4.159 8.203 1.00 96.94 116 LEU A C 1
ATOM 916 O O . LEU A 1 116 ? 11.235 3.261 8.397 1.00 96.94 116 LEU A O 1
ATOM 920 N N . SER A 1 117 ? 10.774 5.440 8.140 1.00 93.50 117 SER A N 1
ATOM 921 C CA . SER A 1 117 ? 12.140 5.913 8.384 1.00 93.50 117 SER 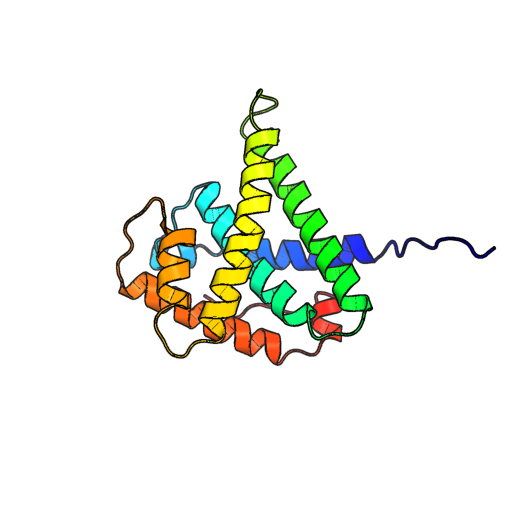A CA 1
ATOM 922 C C . SER A 1 117 ? 12.340 6.384 9.831 1.00 93.50 117 SER A C 1
ATOM 924 O O . SER A 1 117 ? 13.457 6.738 10.204 1.00 93.50 117 SER A O 1
ATOM 926 N N . SER A 1 118 ? 11.273 6.395 10.636 1.00 92.00 118 SER A N 1
ATOM 927 C CA . SER A 1 118 ? 11.294 6.765 12.048 1.00 92.00 118 SER A CA 1
ATOM 928 C C . SER A 1 118 ? 11.417 5.538 12.957 1.00 92.00 118 SER A C 1
ATOM 930 O O . SER A 1 118 ? 11.004 4.434 12.606 1.00 92.00 118 SER A O 1
ATOM 932 N N . ALA A 1 119 ? 11.960 5.754 14.156 1.00 87.88 119 ALA A N 1
ATOM 933 C CA . ALA A 1 119 ? 11.952 4.785 15.253 1.00 87.88 119 ALA A CA 1
ATOM 934 C C . ALA A 1 119 ? 10.750 4.963 16.208 1.00 87.88 119 ALA A C 1
ATOM 936 O O . ALA A 1 119 ? 10.633 4.214 17.176 1.00 87.88 119 ALA A O 1
ATOM 937 N N . GLY A 1 120 ? 9.910 5.979 15.979 1.00 91.44 120 GLY A N 1
ATOM 938 C CA . GLY A 1 120 ? 8.753 6.322 16.805 1.00 91.44 120 GLY A CA 1
ATOM 939 C C . GLY A 1 120 ? 7.421 5.765 16.290 1.00 91.44 120 GLY A C 1
ATOM 940 O O . GLY A 1 120 ? 7.378 4.789 15.538 1.00 91.44 120 GLY A O 1
ATOM 941 N N . SER A 1 121 ? 6.331 6.406 16.726 1.00 94.56 121 SER A N 1
ATOM 942 C CA . SER A 1 121 ? 4.934 6.052 16.429 1.00 94.56 121 SER A CA 1
ATOM 943 C C . SER A 1 121 ? 4.379 6.686 15.149 1.00 94.56 121 SER A C 1
ATOM 945 O O . SER A 1 121 ? 3.179 6.612 14.884 1.00 94.56 121 SER A O 1
ATOM 947 N N . GLU A 1 122 ? 5.208 7.356 14.346 1.00 97.25 122 GLU A N 1
ATOM 948 C CA . GLU A 1 122 ? 4.732 8.156 13.214 1.00 97.25 122 GLU A CA 1
ATOM 949 C C . GLU A 1 122 ? 4.049 7.304 12.134 1.00 97.25 122 GLU A C 1
ATOM 951 O O . GLU A 1 122 ? 3.146 7.786 11.441 1.00 97.25 122 GLU A O 1
ATOM 956 N N . LEU A 1 123 ? 4.448 6.034 11.989 1.00 97.94 123 LEU A N 1
ATOM 957 C CA . LEU A 1 123 ? 3.778 5.107 11.079 1.00 97.94 123 LEU A CA 1
ATOM 958 C C . LEU A 1 123 ? 2.375 4.761 11.589 1.00 97.94 123 LEU A C 1
ATOM 960 O O . LEU A 1 123 ? 1.416 4.847 10.827 1.00 97.94 123 LEU A O 1
ATOM 964 N N . GLU A 1 124 ? 2.242 4.419 12.867 1.00 97.25 124 GLU A N 1
ATOM 965 C CA . GLU A 1 124 ? 0.979 4.120 13.541 1.00 97.25 124 GLU A CA 1
ATOM 966 C C . GLU A 1 124 ? 0.027 5.318 13.463 1.00 97.25 124 GLU A C 1
ATOM 968 O O . GLU A 1 124 ? -1.143 5.167 13.119 1.00 97.25 124 GLU A O 1
ATOM 973 N N . GLU A 1 125 ? 0.531 6.529 13.701 1.00 96.06 125 GLU A N 1
ATOM 974 C CA . GLU A 1 125 ? -0.235 7.772 13.578 1.00 96.06 125 GLU A CA 1
ATOM 975 C C . GLU A 1 125 ? -0.707 8.017 12.140 1.00 96.06 125 GLU A C 1
ATOM 977 O O . GLU A 1 125 ? -1.852 8.427 11.911 1.00 96.06 125 GLU A O 1
ATOM 982 N N . ALA A 1 126 ? 0.152 7.756 11.149 1.00 97.25 126 ALA A N 1
ATOM 983 C CA . ALA A 1 126 ? -0.220 7.855 9.744 1.00 97.25 126 ALA A CA 1
ATOM 984 C C . ALA A 1 126 ? -1.271 6.807 9.352 1.00 97.25 126 ALA A C 1
ATOM 986 O O . ALA A 1 126 ? -2.231 7.144 8.659 1.00 97.25 126 ALA A O 1
ATOM 987 N N . LEU A 1 127 ? -1.128 5.559 9.804 1.00 97.25 127 LEU A N 1
ATOM 988 C CA . LEU A 1 127 ? -2.082 4.481 9.540 1.00 97.25 127 LEU A CA 1
ATOM 989 C C . LEU A 1 127 ? -3.428 4.747 10.221 1.00 97.25 127 LEU A C 1
ATOM 991 O O . LEU A 1 127 ? -4.461 4.673 9.561 1.00 97.25 127 LEU A O 1
ATOM 995 N N . SER A 1 128 ? -3.418 5.146 11.493 1.00 95.94 128 SER A N 1
ATOM 996 C CA . SER A 1 128 ? -4.610 5.531 12.257 1.00 95.94 128 SER A CA 1
ATOM 997 C C . SER A 1 128 ? -5.401 6.636 11.553 1.00 95.94 128 SER A C 1
ATOM 999 O O . SER A 1 128 ? -6.604 6.510 11.327 1.00 95.94 128 SER A O 1
ATOM 1001 N N . ARG A 1 129 ? -4.718 7.694 11.103 1.00 94.75 129 ARG A N 1
ATOM 1002 C CA . ARG A 1 129 ? -5.361 8.801 10.387 1.00 94.75 129 ARG A CA 1
ATOM 1003 C C . ARG A 1 129 ? -5.886 8.402 9.007 1.00 94.75 129 ARG A C 1
ATOM 1005 O O . ARG A 1 129 ? -6.958 8.858 8.618 1.00 94.75 129 ARG A O 1
ATOM 1012 N N . ASN A 1 130 ? -5.109 7.640 8.242 1.00 94.81 130 ASN A N 1
ATOM 1013 C CA . ASN A 1 130 ? -5.380 7.429 6.821 1.00 94.81 130 ASN A CA 1
ATOM 1014 C C . ASN A 1 130 ? -6.255 6.188 6.586 1.00 94.81 130 ASN A C 1
ATOM 1016 O O . ASN A 1 130 ? -7.319 6.310 5.990 1.00 94.81 130 ASN A O 1
ATOM 1020 N N . VAL A 1 131 ? -5.836 5.025 7.099 1.00 95.81 131 VAL A N 1
ATOM 1021 C CA . VAL A 1 131 ? -6.508 3.729 6.887 1.00 95.81 131 VAL A CA 1
ATOM 1022 C C . VAL A 1 131 ? -7.789 3.639 7.707 1.00 95.81 131 VAL A C 1
ATOM 1024 O O . VAL A 1 131 ? -8.817 3.167 7.229 1.00 95.81 131 VAL A O 1
ATOM 1027 N N . TYR A 1 132 ? -7.732 4.138 8.939 1.00 94.19 132 TYR A N 1
ATOM 1028 C CA . TYR A 1 132 ? -8.830 4.028 9.887 1.00 94.19 132 TYR A CA 1
ATOM 1029 C C . TYR A 1 132 ? -9.619 5.323 10.070 1.00 94.19 132 TYR A C 1
ATOM 1031 O O . TYR A 1 132 ? -10.503 5.342 10.917 1.00 94.19 132 TYR A O 1
ATOM 1039 N N . GLY A 1 133 ? -9.358 6.388 9.301 1.00 82.69 133 GLY A N 1
ATOM 1040 C CA . GLY A 1 133 ? -9.841 7.753 9.574 1.00 82.69 133 GLY A CA 1
ATOM 1041 C C . GLY A 1 133 ? -11.360 7.941 9.722 1.00 82.69 133 GLY A C 1
ATOM 1042 O O . GLY A 1 133 ? -11.803 8.953 10.263 1.00 82.69 133 GLY A O 1
ATOM 1043 N N . THR A 1 134 ? -12.171 6.976 9.283 1.00 81.25 134 THR A N 1
ATOM 1044 C CA . THR A 1 134 ? -13.637 6.947 9.456 1.00 81.25 134 THR A CA 1
ATOM 1045 C C . THR A 1 134 ? -14.111 6.012 10.577 1.00 81.25 134 THR A C 1
ATOM 1047 O O . THR A 1 134 ? -15.309 5.801 10.749 1.00 81.25 134 THR A O 1
ATOM 1050 N N . SER A 1 135 ? -13.185 5.425 11.327 1.00 85.06 135 SER A N 1
ATOM 1051 C CA . SER A 1 135 ? -13.398 4.404 12.352 1.00 85.06 135 SER A CA 1
ATOM 1052 C C . SER A 1 135 ? -12.545 4.689 13.592 1.00 85.06 135 SER A C 1
ATOM 1054 O O . SER A 1 135 ? -11.726 5.606 13.614 1.00 85.06 135 SER A O 1
ATOM 1056 N N . LYS A 1 136 ? -12.772 3.926 14.662 1.00 84.69 136 LYS A N 1
ATOM 1057 C CA . LYS A 1 136 ? -11.977 3.988 15.892 1.00 84.69 136 LYS A CA 1
ATOM 1058 C C . LYS A 1 136 ? -11.431 2.591 16.178 1.00 84.69 136 LYS A C 1
ATOM 1060 O O . LYS A 1 136 ? -12.103 1.840 16.885 1.00 84.69 136 LYS A O 1
ATOM 1065 N N . PRO A 1 137 ? -10.296 2.212 15.573 1.00 86.56 137 PRO A N 1
ATOM 1066 C CA . PRO A 1 137 ? -9.704 0.904 15.799 1.00 86.56 137 PRO A CA 1
ATOM 1067 C C . PRO A 1 137 ? -9.174 0.819 17.231 1.00 86.56 137 PRO A C 1
ATOM 1069 O O . PRO A 1 137 ? -8.825 1.831 17.846 1.00 86.56 137 PRO A O 1
ATOM 1072 N N . GLU A 1 138 ? -9.091 -0.401 17.746 1.00 92.69 138 GLU A N 1
ATOM 1073 C CA . GLU A 1 138 ? -8.303 -0.686 18.943 1.00 92.69 138 GLU A CA 1
ATOM 1074 C C . GLU A 1 138 ? -6.819 -0.386 18.646 1.00 92.69 138 GLU A C 1
ATOM 1076 O O . GLU A 1 138 ? -6.352 -0.715 17.548 1.00 92.69 138 GLU A O 1
ATOM 1081 N N . PRO A 1 139 ? -6.070 0.260 19.563 1.00 93.81 139 PRO A N 1
ATOM 1082 C CA . PRO A 1 139 ? -4.658 0.591 19.349 1.00 93.81 139 PRO A CA 1
ATOM 1083 C C . PRO A 1 139 ? -3.800 -0.602 18.909 1.00 93.81 139 PRO A C 1
ATOM 1085 O O . PRO A 1 139 ? -2.907 -0.448 18.078 1.00 93.81 139 PRO A O 1
ATOM 1088 N N . GLU A 1 140 ? -4.112 -1.793 19.415 1.00 96.06 140 GLU A N 1
ATOM 1089 C CA . GLU A 1 140 ? -3.446 -3.054 19.102 1.00 96.06 140 GLU A CA 1
ATOM 1090 C C . GLU A 1 140 ? -3.542 -3.396 17.608 1.00 96.06 140 GLU A C 1
ATOM 1092 O O . GLU A 1 140 ? -2.553 -3.806 17.009 1.00 96.06 140 GLU A O 1
ATOM 1097 N N . LYS A 1 141 ? -4.688 -3.134 16.966 1.00 96.00 141 LYS A N 1
ATOM 1098 C CA . LYS A 1 141 ? -4.893 -3.391 15.529 1.00 96.00 141 LYS A CA 1
ATOM 1099 C C . LYS A 1 141 ? -4.096 -2.437 14.644 1.00 96.00 141 LYS A C 1
ATOM 1101 O O . LYS A 1 141 ? -3.639 -2.798 13.559 1.00 96.00 141 LYS A O 1
ATOM 1106 N N . VAL A 1 142 ? -3.923 -1.194 15.099 1.00 96.81 142 VAL A N 1
ATOM 1107 C CA . VAL A 1 142 ? -3.066 -0.218 14.412 1.00 96.81 142 VAL A CA 1
ATOM 1108 C C . VAL A 1 142 ? -1.605 -0.644 14.515 1.00 96.81 142 VAL A C 1
ATOM 1110 O O . VAL A 1 142 ? -0.890 -0.569 13.516 1.00 96.81 142 VAL A O 1
ATOM 1113 N N . LEU A 1 143 ? -1.181 -1.113 15.693 1.00 96.88 143 LEU A N 1
ATOM 1114 C CA . LEU A 1 143 ? 0.170 -1.622 15.915 1.00 96.88 143 LEU A CA 1
ATOM 1115 C C . LEU A 1 143 ? 0.449 -2.858 15.053 1.00 96.88 143 LEU A C 1
ATOM 1117 O O . LEU A 1 143 ? 1.451 -2.880 14.345 1.00 96.88 143 LEU A O 1
ATOM 1121 N N . GLU A 1 144 ? -0.462 -3.831 15.032 1.00 97.50 144 GLU A N 1
ATOM 1122 C CA . GLU A 1 144 ? -0.328 -5.049 14.225 1.00 97.50 144 GLU A CA 1
ATOM 1123 C C . GLU A 1 144 ? -0.254 -4.731 12.722 1.00 97.50 144 GLU A C 1
ATOM 1125 O O . GLU A 1 144 ? 0.622 -5.232 12.013 1.00 97.50 144 GLU A O 1
ATOM 1130 N N . LEU A 1 145 ? -1.086 -3.801 12.229 1.00 97.88 145 LEU A N 1
ATOM 1131 C CA . LEU A 1 145 ? -0.968 -3.319 10.851 1.00 97.88 145 LEU A CA 1
ATOM 1132 C C . LEU A 1 145 ? 0.384 -2.630 10.606 1.00 97.88 145 LEU A C 1
ATOM 1134 O O . LEU A 1 145 ? 0.987 -2.820 9.551 1.00 97.88 145 LEU A O 1
ATOM 1138 N N . ALA A 1 146 ? 0.883 -1.831 11.550 1.00 97.94 146 ALA A N 1
ATOM 1139 C CA . ALA A 1 146 ? 2.171 -1.158 11.412 1.00 97.94 146 ALA A CA 1
ATOM 1140 C C . ALA A 1 146 ? 3.343 -2.154 11.377 1.00 97.94 146 ALA A C 1
ATOM 1142 O O . ALA A 1 146 ? 4.257 -1.995 10.565 1.00 97.94 146 ALA A O 1
ATOM 1143 N N . GLU A 1 147 ? 3.312 -3.197 12.206 1.00 97.44 147 GLU A N 1
ATOM 1144 C CA . GLU A 1 147 ? 4.282 -4.298 12.194 1.00 97.44 147 GLU A CA 1
ATOM 1145 C C . GLU A 1 147 ? 4.256 -5.054 10.865 1.00 97.44 147 GLU A C 1
ATOM 1147 O O . GLU A 1 147 ? 5.308 -5.237 10.241 1.00 97.44 147 GLU A O 1
ATOM 1152 N N . TYR A 1 148 ? 3.061 -5.392 10.373 1.00 98.31 148 TYR A N 1
ATOM 1153 C CA . TYR A 1 148 ? 2.885 -5.957 9.040 1.00 98.31 148 TYR A CA 1
ATOM 1154 C C . TYR A 1 148 ? 3.527 -5.055 7.975 1.00 98.31 148 TYR A C 1
ATOM 1156 O O . TYR A 1 148 ? 4.381 -5.513 7.217 1.00 98.31 148 TYR A O 1
ATOM 1164 N N . ILE A 1 149 ? 3.224 -3.754 7.952 1.00 98.19 149 ILE A N 1
ATOM 1165 C CA . ILE A 1 149 ? 3.777 -2.824 6.954 1.00 98.19 149 ILE A CA 1
ATOM 1166 C C . ILE A 1 149 ? 5.301 -2.699 7.040 1.00 98.19 149 ILE A C 1
ATOM 1168 O O . ILE A 1 149 ? 5.965 -2.674 6.000 1.00 98.19 149 ILE A O 1
ATOM 1172 N N . ARG A 1 150 ? 5.880 -2.675 8.246 1.00 97.88 150 ARG A N 1
ATOM 1173 C CA . ARG A 1 150 ? 7.341 -2.691 8.426 1.00 97.88 150 ARG A CA 1
ATOM 1174 C C . ARG A 1 150 ? 7.954 -3.977 7.874 1.00 97.88 150 ARG A C 1
ATOM 1176 O O . ARG A 1 150 ? 8.928 -3.906 7.127 1.00 97.88 150 ARG A O 1
ATOM 1183 N N . SER A 1 151 ? 7.364 -5.134 8.178 1.00 97.62 151 SER A N 1
ATOM 1184 C CA . SER A 1 151 ? 7.847 -6.424 7.670 1.00 97.62 151 SER A CA 1
ATOM 1185 C C . SER A 1 151 ? 7.781 -6.512 6.141 1.00 97.62 151 SER A C 1
ATOM 1187 O O . SER A 1 151 ? 8.745 -6.946 5.513 1.00 97.62 151 SER A O 1
ATOM 1189 N N . GLN A 1 152 ? 6.704 -6.014 5.524 1.00 98.00 152 GLN A N 1
ATOM 1190 C CA . GLN A 1 152 ? 6.569 -5.971 4.067 1.00 98.00 152 GLN A CA 1
ATOM 1191 C C . GLN A 1 152 ? 7.582 -5.022 3.431 1.00 98.00 152 GLN A C 1
ATOM 1193 O O . GLN A 1 152 ? 8.130 -5.326 2.374 1.00 98.00 152 GLN A O 1
ATOM 1198 N N . ALA A 1 153 ? 7.849 -3.876 4.063 1.00 97.56 153 ALA A N 1
ATOM 1199 C CA . ALA A 1 153 ? 8.846 -2.932 3.573 1.00 97.56 153 ALA A CA 1
ATOM 1200 C C . ALA A 1 153 ? 10.250 -3.555 3.538 1.00 97.56 153 ALA A C 1
ATOM 1202 O O . ALA A 1 153 ? 10.957 -3.364 2.550 1.00 97.56 153 ALA A O 1
ATOM 1203 N N . ILE A 1 154 ? 10.618 -4.319 4.575 1.00 97.06 154 ILE A N 1
ATOM 1204 C CA . ILE A 1 154 ? 11.884 -5.067 4.641 1.00 97.06 154 ILE A CA 1
ATOM 1205 C C . ILE A 1 154 ? 11.908 -6.175 3.582 1.00 97.06 154 ILE A C 1
ATOM 1207 O O . ILE A 1 154 ? 12.834 -6.252 2.779 1.00 97.06 154 ILE A O 1
ATOM 1211 N N . LEU A 1 155 ? 10.855 -6.996 3.517 1.00 97.38 155 LEU A N 1
ATOM 1212 C CA . LEU A 1 155 ? 10.767 -8.081 2.540 1.00 97.38 155 LEU A CA 1
ATOM 1213 C C . LEU A 1 155 ? 10.948 -7.557 1.115 1.00 97.38 155 LEU A C 1
ATOM 1215 O O . LEU A 1 155 ? 11.759 -8.087 0.362 1.00 97.38 155 LEU A O 1
ATOM 1219 N N . LEU A 1 156 ? 10.227 -6.495 0.747 1.00 96.88 156 LEU A N 1
ATOM 1220 C CA . LEU A 1 156 ? 10.318 -5.918 -0.589 1.00 96.88 156 LEU A CA 1
ATOM 1221 C C . LEU A 1 156 ? 11.670 -5.244 -0.835 1.00 96.88 156 LEU A C 1
ATOM 1223 O O . LEU A 1 156 ? 12.162 -5.334 -1.961 1.00 96.88 156 LEU A O 1
ATOM 1227 N N . SER A 1 157 ? 12.278 -4.587 0.168 1.00 95.62 157 SER A N 1
ATOM 1228 C CA . SER A 1 157 ? 13.616 -3.986 0.029 1.00 95.62 157 SER A CA 1
ATOM 1229 C C . SER A 1 157 ? 14.684 -5.008 -0.339 1.00 95.62 157 SER A C 1
ATOM 1231 O O . SER A 1 157 ? 15.579 -4.681 -1.119 1.00 95.62 157 SER A O 1
ATOM 1233 N N . ASP A 1 158 ? 14.532 -6.236 0.153 1.00 95.94 158 ASP A N 1
ATOM 1234 C CA . ASP A 1 158 ? 15.500 -7.317 -0.021 1.00 95.94 158 ASP A CA 1
ATOM 1235 C C . ASP A 1 158 ? 15.331 -8.080 -1.346 1.00 95.94 158 ASP A C 1
ATOM 1237 O O . ASP A 1 158 ? 16.238 -8.797 -1.773 1.00 95.94 158 ASP A O 1
ATOM 1241 N N . LEU A 1 159 ? 14.200 -7.911 -2.042 1.00 96.25 159 LEU A N 1
ATOM 1242 C CA . LEU A 1 159 ? 13.974 -8.542 -3.344 1.00 96.25 1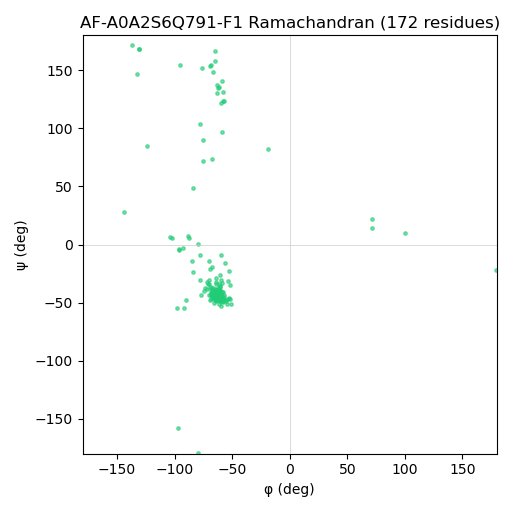59 LEU A CA 1
ATOM 1243 C C . LEU A 1 159 ? 14.915 -7.998 -4.418 1.00 96.25 159 LEU A C 1
ATOM 1245 O O . LEU A 1 159 ? 15.237 -6.805 -4.444 1.00 96.25 159 LEU A O 1
ATOM 1249 N N . ASN A 1 160 ? 15.273 -8.847 -5.384 1.00 96.12 160 ASN A N 1
ATOM 1250 C CA . ASN A 1 160 ? 15.943 -8.392 -6.596 1.00 96.12 160 ASN A CA 1
ATOM 1251 C C . ASN A 1 160 ? 15.025 -7.421 -7.356 1.00 96.12 160 ASN A C 1
ATOM 1253 O O . ASN A 1 160 ? 13.826 -7.654 -7.513 1.00 96.12 160 ASN A O 1
ATOM 1257 N N . ILE A 1 161 ? 15.593 -6.313 -7.833 1.00 95.19 161 ILE A N 1
ATOM 1258 C CA . ILE A 1 161 ? 14.829 -5.314 -8.574 1.00 95.19 161 ILE A CA 1
ATOM 1259 C C . ILE A 1 161 ? 14.231 -5.901 -9.853 1.00 95.19 161 ILE A C 1
ATOM 1261 O O . ILE A 1 161 ? 13.100 -5.560 -10.178 1.00 95.19 161 ILE A O 1
ATOM 1265 N N . ASP A 1 162 ? 14.914 -6.836 -10.516 1.00 94.50 162 ASP A N 1
ATOM 1266 C CA . ASP A 1 162 ? 14.416 -7.482 -11.736 1.00 94.50 162 ASP A CA 1
ATOM 1267 C C . ASP A 1 162 ? 13.140 -8.308 -11.479 1.00 94.50 162 ASP A C 1
ATOM 1269 O O . ASP A 1 162 ? 12.222 -8.329 -12.306 1.00 94.50 162 ASP A O 1
ATOM 1273 N N . ASP A 1 163 ? 13.025 -8.923 -10.298 1.00 95.50 163 ASP A N 1
ATOM 1274 C CA . ASP A 1 163 ? 11.823 -9.659 -9.892 1.00 95.50 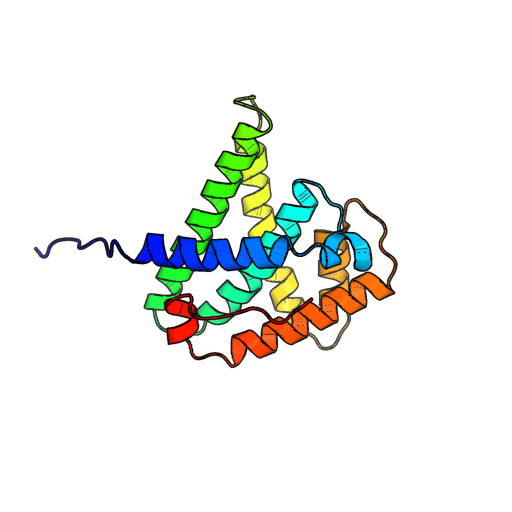163 ASP A CA 1
ATOM 1275 C C . ASP A 1 163 ? 10.655 -8.693 -9.682 1.00 95.50 163 ASP A C 1
ATOM 1277 O O . ASP A 1 163 ? 9.554 -8.912 -10.186 1.00 95.50 163 ASP A O 1
ATOM 1281 N N . VAL A 1 164 ? 10.898 -7.557 -9.025 1.00 94.44 164 VAL A N 1
ATOM 1282 C CA . VAL A 1 164 ? 9.872 -6.519 -8.841 1.00 94.44 164 VAL A CA 1
ATOM 1283 C C . VAL A 1 164 ? 9.470 -5.908 -10.188 1.00 94.44 164 VAL A C 1
ATOM 1285 O O . VAL A 1 164 ? 8.284 -5.716 -10.447 1.00 94.44 164 VAL A O 1
ATOM 1288 N N . GLN A 1 165 ? 10.434 -5.659 -11.081 1.00 92.31 165 GLN A N 1
ATOM 1289 C CA . GLN A 1 165 ? 10.198 -5.105 -12.417 1.00 92.31 165 GLN A CA 1
ATOM 1290 C C . GLN A 1 165 ? 9.484 -6.065 -13.368 1.00 92.31 165 GLN A C 1
ATOM 1292 O O . GLN A 1 165 ? 8.906 -5.608 -14.345 1.00 92.31 165 GLN A O 1
ATOM 1297 N N . SER A 1 166 ? 9.523 -7.370 -13.116 1.00 92.00 166 SER A N 1
ATOM 1298 C CA . SER A 1 166 ? 8.761 -8.364 -13.880 1.00 92.00 166 SER A CA 1
ATOM 1299 C C . SER A 1 166 ? 7.437 -8.741 -13.210 1.00 92.00 166 SER A C 1
ATOM 1301 O O . SER A 1 166 ? 6.663 -9.511 -13.773 1.00 92.00 166 SER A O 1
ATOM 1303 N N . GLY A 1 167 ? 7.160 -8.205 -12.014 1.00 93.12 167 GLY A N 1
ATOM 1304 C CA . GLY A 1 167 ? 6.021 -8.605 -11.189 1.00 93.12 167 GLY A CA 1
ATOM 1305 C C . GLY A 1 167 ? 6.172 -9.994 -10.558 1.00 93.12 167 GLY A C 1
ATOM 1306 O O . GLY A 1 167 ? 5.199 -10.533 -10.038 1.00 93.12 167 GLY A O 1
ATOM 1307 N N . SER A 1 168 ? 7.370 -10.574 -10.56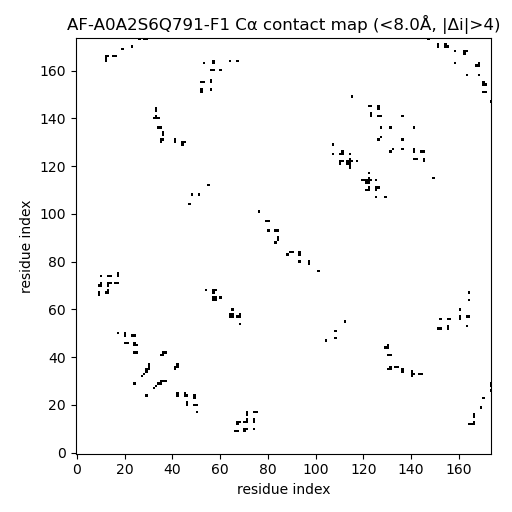0 1.00 94.88 168 SER A N 1
ATOM 1308 C CA . SER A 1 168 ? 7.686 -11.910 -10.040 1.00 94.88 168 SER A CA 1
ATOM 1309 C C . SER A 1 168 ? 7.944 -11.905 -8.529 1.00 94.88 168 SER A C 1
ATOM 1311 O O . SER A 1 168 ? 8.930 -12.452 -8.051 1.00 94.88 168 SER A O 1
ATOM 1313 N N . PHE A 1 169 ? 7.051 -11.285 -7.759 1.00 96.00 169 PHE A N 1
ATOM 1314 C CA . PHE A 1 169 ? 7.134 -11.239 -6.299 1.00 96.00 169 PHE A CA 1
ATOM 1315 C C . PHE A 1 169 ? 5.811 -11.625 -5.636 1.00 96.00 169 PHE A C 1
ATOM 1317 O O . PHE A 1 169 ? 4.760 -11.730 -6.283 1.00 96.00 169 PHE A O 1
ATOM 1324 N N . VAL A 1 170 ? 5.873 -11.837 -4.326 1.00 95.38 170 VAL A N 1
ATOM 1325 C CA . VAL A 1 170 ? 4.718 -12.065 -3.459 1.00 95.38 170 VAL A CA 1
ATOM 1326 C C . VAL A 1 170 ? 4.849 -11.193 -2.218 1.00 95.38 170 VAL A C 1
ATOM 1328 O O . VAL A 1 170 ? 5.960 -10.931 -1.758 1.00 95.38 170 VAL A O 1
ATOM 1331 N N . PHE A 1 171 ? 3.718 -10.740 -1.689 1.00 96.62 171 PHE A N 1
ATOM 1332 C CA . PHE A 1 171 ? 3.670 -10.172 -0.348 1.00 96.62 171 PHE A CA 1
ATOM 1333 C C . PHE A 1 171 ? 3.727 -11.307 0.679 1.00 96.62 171 PHE A C 1
ATOM 1335 O O . PHE A 1 171 ? 3.286 -12.426 0.402 1.00 96.62 171 PHE A O 1
ATOM 1342 N N . ALA A 1 172 ? 4.249 -11.027 1.872 1.00 94.12 172 ALA A N 1
ATOM 1343 C CA . ALA A 1 172 ? 4.055 -11.937 3.000 1.00 94.12 172 ALA A CA 1
ATOM 1344 C C . ALA A 1 172 ? 2.565 -11.997 3.383 1.00 94.12 172 ALA A C 1
ATOM 1346 O O . ALA A 1 172 ? 1.802 -11.070 3.094 1.00 94.12 172 ALA A O 1
ATOM 1347 N N . ALA A 1 173 ? 2.155 -13.075 4.050 1.00 89.56 173 ALA A N 1
ATOM 1348 C CA . ALA A 1 173 ? 0.814 -13.153 4.613 1.00 89.56 173 ALA A CA 1
ATOM 1349 C C . ALA A 1 173 ? 0.588 -12.005 5.613 1.00 89.56 173 ALA A C 1
ATOM 1351 O O . ALA A 1 173 ? 1.503 -11.636 6.352 1.00 89.56 173 ALA A O 1
ATOM 1352 N N . VAL A 1 174 ? -0.622 -11.443 5.588 1.00 86.69 174 VAL A N 1
ATOM 1353 C CA . VAL A 1 174 ? -1.186 -10.706 6.727 1.00 86.69 174 VAL A CA 1
ATOM 1354 C C . VAL A 1 174 ? -1.675 -11.721 7.736 1.00 86.69 174 VAL A C 1
ATOM 1356 O O . VAL A 1 174 ? -2.210 -12.763 7.281 1.00 86.69 174 VAL A O 1
#

Secondary structure (DSSP, 8-state):
-------THHHHHHHHHHHHHHHHHT-THHHHTS----SHHHHHHHHHHHHHHHHHHHTTS-HHHHHHHHHHHHHHHHHHHHHHHHTTTT-TTHHHHHHHHHHHHHHHHHHHHHHHT-SSSHHHHHHHHHTSTTS---HHHHHHHHHHHHHHHHHHHHS-HHHHHHT---PPP-